Protein AF-A0A2W6C1J8-F1 (afdb_monomer_lite)

pLDDT: mean 88.68, std 12.49, range [45.66, 98.56]

Foldseek 3Di:
DDDDDDDWDKDKAWDDKDKDFPADPDLQFTWMKIWTKIAIDGLWGFIKIWIKIWTFDGADSVDVLQTKDKMWTKMKTFTDHNNWGWIWMKTWIWIRHSPDIDIKIWTDAQRIDGSGGGDTDID

Radius of gyration: 16.12 Å; chains: 1; bounding box: 51×24×38 Å

Structure (mmCIF, N/CA/C/O backbone):
data_AF-A0A2W6C1J8-F1
#
_entry.id   AF-A0A2W6C1J8-F1
#
loop_
_atom_site.group_PDB
_atom_site.id
_atom_site.type_symbol
_atom_site.label_atom_id
_atom_site.label_alt_id
_atom_site.label_comp_id
_atom_site.label_asym_id
_atom_site.label_entity_id
_atom_site.label_seq_id
_atom_site.pdbx_PDB_ins_code
_atom_site.Cartn_x
_atom_site.Cartn_y
_atom_site.Cartn_z
_atom_site.occupancy
_atom_site.B_iso_or_equiv
_atom_site.auth_seq_id
_atom_site.auth_comp_id
_atom_site.auth_asym_id
_atom_site.auth_atom_id
_atom_site.pdbx_PDB_model_num
ATOM 1 N N . MET A 1 1 ? -35.280 1.281 6.671 1.00 45.66 1 MET A N 1
ATOM 2 C CA . MET A 1 1 ? -34.034 1.400 7.456 1.00 45.66 1 MET A CA 1
ATOM 3 C C . MET A 1 1 ? -33.109 2.249 6.607 1.00 45.66 1 MET A C 1
ATOM 5 O O . MET A 1 1 ? -32.912 1.874 5.462 1.00 45.66 1 MET A O 1
ATOM 9 N N . GLY A 1 2 ? -32.739 3.448 7.059 1.00 54.72 2 GLY A N 1
ATOM 10 C CA . GLY A 1 2 ? -31.981 4.388 6.228 1.00 54.72 2 GLY A CA 1
ATOM 11 C C . GLY A 1 2 ? -30.556 3.895 6.010 1.00 54.72 2 GLY A C 1
ATOM 12 O O . GLY A 1 2 ? -29.922 3.433 6.955 1.00 54.72 2 GLY A O 1
ATOM 13 N N . GLU A 1 3 ? -30.082 3.968 4.774 1.00 64.69 3 GLU A N 1
ATOM 14 C CA . GLU A 1 3 ? -28.671 3.800 4.453 1.00 64.69 3 GLU A CA 1
ATOM 15 C C . GLU A 1 3 ? -27.942 5.076 4.898 1.00 64.69 3 GLU A C 1
ATOM 17 O O . GLU A 1 3 ? -28.380 6.186 4.588 1.00 64.69 3 GLU A O 1
ATOM 22 N N . TYR A 1 4 ? -26.884 4.934 5.696 1.00 62.84 4 TYR A N 1
ATOM 23 C CA . TYR A 1 4 ? -26.090 6.062 6.176 1.00 62.84 4 TYR A CA 1
ATOM 24 C C . TYR A 1 4 ? -24.678 5.940 5.617 1.00 62.84 4 TYR A C 1
ATOM 26 O O . TYR A 1 4 ? -23.956 5.001 5.946 1.00 62.84 4 TYR A O 1
ATOM 34 N N . THR A 1 5 ? -24.275 6.917 4.812 1.00 74.25 5 THR A N 1
ATOM 35 C CA . THR A 1 5 ? -22.899 7.065 4.333 1.00 74.25 5 THR A CA 1
ATOM 36 C C . THR A 1 5 ? -22.172 8.074 5.213 1.00 74.25 5 THR A C 1
ATOM 38 O O . THR A 1 5 ? -22.700 9.148 5.508 1.00 74.25 5 THR A O 1
ATOM 41 N N . LYS A 1 6 ? -20.952 7.740 5.635 1.00 74.25 6 LYS A N 1
ATOM 42 C CA . LYS A 1 6 ? -20.016 8.689 6.243 1.00 74.25 6 LYS A CA 1
ATOM 43 C C . LYS A 1 6 ? -18.782 8.794 5.361 1.00 74.25 6 LYS A C 1
ATOM 45 O O . LYS A 1 6 ? -18.318 7.788 4.836 1.00 74.25 6 LYS A O 1
ATOM 50 N N . HIS A 1 7 ? -18.266 10.008 5.228 1.00 81.38 7 HIS A N 1
ATOM 51 C CA . HIS A 1 7 ? -16.986 10.270 4.585 1.0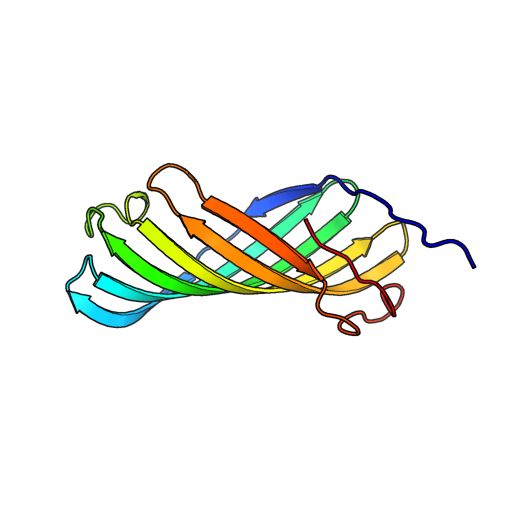0 81.38 7 HIS A CA 1
ATOM 52 C C . HIS A 1 7 ? -15.922 10.449 5.663 1.00 81.38 7 HIS A C 1
ATOM 54 O O . HIS A 1 7 ? -16.208 11.031 6.710 1.00 81.38 7 HIS A O 1
ATOM 60 N N . ALA A 1 8 ? -14.725 9.940 5.395 1.00 81.00 8 ALA A N 1
ATOM 61 C CA . ALA A 1 8 ? -13.548 10.097 6.233 1.00 81.00 8 ALA A CA 1
ATOM 62 C C . ALA A 1 8 ? -12.428 10.700 5.384 1.00 81.00 8 ALA A C 1
ATOM 64 O O . ALA A 1 8 ? -12.280 10.347 4.213 1.00 81.00 8 ALA A O 1
ATOM 65 N N . THR A 1 9 ? -11.655 11.610 5.962 1.00 87.38 9 THR A N 1
ATOM 66 C CA . THR A 1 9 ? -10.441 12.165 5.364 1.00 87.38 9 THR A CA 1
ATOM 67 C C . THR A 1 9 ? -9.256 11.795 6.238 1.00 87.38 9 THR A C 1
ATOM 69 O O . THR A 1 9 ? -9.258 12.006 7.452 1.00 87.38 9 THR A O 1
ATOM 72 N N . VAL A 1 10 ? -8.229 11.233 5.610 1.00 90.62 10 VAL A N 1
ATOM 73 C CA . VAL A 1 10 ? -7.033 10.741 6.291 1.00 90.62 10 VAL A CA 1
ATOM 74 C C . VAL A 1 10 ? -5.791 11.215 5.561 1.00 90.62 10 VAL A C 1
ATOM 76 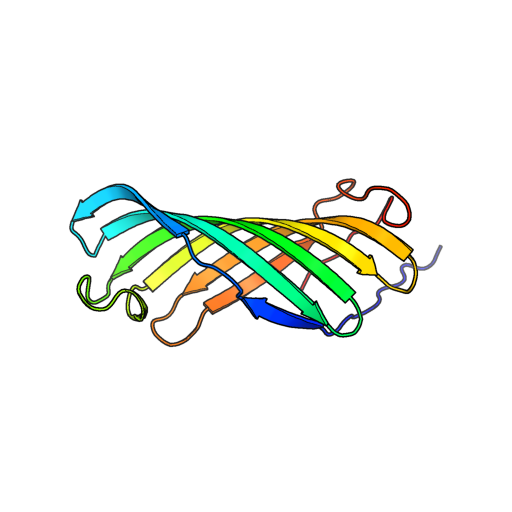O O . VAL A 1 10 ? -5.775 11.325 4.336 1.00 90.62 10 VAL A O 1
ATOM 79 N N . THR A 1 11 ? -4.740 11.487 6.323 1.00 95.06 11 THR A N 1
ATOM 80 C CA . THR A 1 11 ? -3.387 11.642 5.792 1.00 95.06 11 THR A CA 1
ATOM 81 C C . THR A 1 11 ? -2.653 10.324 5.973 1.00 95.06 11 THR A C 1
ATOM 83 O O . THR A 1 11 ? -2.601 9.796 7.082 1.00 95.06 11 THR A O 1
ATOM 86 N N . ILE A 1 12 ? -2.073 9.815 4.888 1.00 95.00 12 ILE A N 1
ATOM 87 C CA . ILE A 1 12 ? -1.285 8.582 4.875 1.00 95.00 12 ILE A CA 1
ATOM 88 C C . ILE A 1 12 ? 0.172 8.966 4.637 1.00 95.00 12 ILE A C 1
ATOM 90 O O . ILE A 1 12 ? 0.478 9.749 3.740 1.00 95.00 12 ILE A O 1
ATOM 94 N N . THR A 1 13 ? 1.081 8.440 5.453 1.00 96.81 13 THR A N 1
ATOM 95 C CA . THR A 1 13 ? 2.527 8.655 5.300 1.00 96.81 13 THR A CA 1
ATOM 96 C C . THR A 1 13 ? 3.231 7.315 5.155 1.00 96.81 13 THR A C 1
ATOM 98 O O . THR A 1 13 ? 3.201 6.506 6.082 1.00 96.81 13 THR A O 1
ATOM 101 N N . GLY A 1 14 ? 3.888 7.096 4.013 1.00 95.69 14 GLY A N 1
ATOM 102 C CA . GLY A 1 14 ? 4.730 5.921 3.784 1.00 95.69 14 GLY A CA 1
ATOM 103 C C . GLY A 1 14 ? 5.943 5.893 4.717 1.00 95.69 14 GLY A C 1
ATOM 104 O O . GLY A 1 14 ? 6.562 6.927 4.978 1.00 95.69 14 GLY A O 1
ATOM 105 N N . LYS A 1 15 ? 6.266 4.712 5.248 1.00 96.94 15 LYS A N 1
ATOM 106 C CA . LYS A 1 15 ? 7.384 4.494 6.184 1.00 96.94 15 LYS A CA 1
ATOM 107 C C . LYS A 1 15 ? 8.493 3.636 5.600 1.00 96.94 15 LYS A C 1
ATOM 109 O O . LYS A 1 15 ? 9.658 3.859 5.916 1.00 96.94 15 LYS A O 1
ATOM 114 N N . SER A 1 16 ? 8.136 2.675 4.761 1.00 97.38 16 SER A N 1
ATOM 115 C CA . SER A 1 16 ? 9.076 1.795 4.076 1.00 97.38 16 SER A CA 1
ATOM 116 C C . SER A 1 16 ? 8.653 1.588 2.628 1.00 97.38 16 SER A C 1
ATOM 118 O O . SER A 1 16 ? 7.565 1.995 2.227 1.00 97.38 16 SER A O 1
ATOM 120 N N . TRP A 1 17 ? 9.530 0.972 1.844 1.00 96.31 17 TRP A N 1
ATOM 121 C CA . TRP A 1 17 ? 9.213 0.447 0.524 1.00 96.31 17 TRP A CA 1
ATOM 122 C C . TRP A 1 17 ? 10.191 -0.677 0.210 1.00 96.31 17 TRP A C 1
ATOM 124 O O . TRP A 1 17 ? 11.395 -0.447 0.103 1.00 96.31 17 TRP A O 1
ATOM 134 N N . GLU A 1 18 ? 9.678 -1.895 0.099 1.00 97.56 18 GLU A N 1
ATOM 135 C CA . GLU A 1 18 ? 10.448 -3.065 -0.304 1.00 97.56 18 GLU A CA 1
ATOM 136 C C . GLU A 1 18 ? 9.817 -3.643 -1.559 1.00 97.56 18 GLU A C 1
ATOM 138 O O . GLU A 1 18 ? 8.698 -4.152 -1.526 1.00 97.56 18 GLU A O 1
ATOM 143 N N . GLU A 1 19 ? 10.537 -3.575 -2.670 1.00 96.12 19 GLU A N 1
ATOM 144 C CA . GLU A 1 19 ? 10.044 -4.030 -3.959 1.00 96.12 19 GLU A CA 1
ATOM 145 C C . GLU A 1 19 ? 10.989 -5.047 -4.580 1.00 96.12 19 GLU A C 1
ATOM 147 O O . GLU A 1 19 ? 12.212 -4.953 -4.484 1.00 96.12 19 GLU A O 1
ATOM 152 N N . SER A 1 20 ? 10.396 -6.044 -5.225 1.00 96.19 20 SER A N 1
ATOM 153 C CA . SER A 1 20 ? 11.123 -7.085 -5.937 1.00 96.19 20 SER A CA 1
ATOM 154 C C . SER A 1 20 ? 10.395 -7.455 -7.218 1.00 96.19 20 SER A C 1
ATOM 156 O O . SER A 1 20 ? 9.163 -7.522 -7.253 1.00 96.19 20 SER A O 1
ATOM 158 N N . ARG A 1 21 ? 11.161 -7.730 -8.273 1.00 96.19 21 ARG A N 1
ATOM 159 C CA . ARG A 1 21 ? 10.608 -8.215 -9.537 1.00 96.19 21 ARG A CA 1
ATOM 160 C C . ARG A 1 21 ? 10.161 -9.668 -9.401 1.00 96.19 21 ARG A C 1
ATOM 162 O O . ARG A 1 21 ? 10.850 -10.492 -8.806 1.00 96.19 21 ARG A O 1
ATOM 169 N N . VAL A 1 22 ? 8.992 -9.960 -9.959 1.00 98.12 22 VAL A N 1
ATOM 170 C CA . VAL A 1 22 ? 8.373 -11.291 -10.014 1.00 98.12 22 VAL A CA 1
ATOM 171 C C . VAL A 1 22 ? 8.598 -11.918 -11.389 1.00 98.12 22 VAL A C 1
ATOM 173 O O . VAL A 1 22 ? 8.945 -13.093 -11.480 1.00 98.12 22 VAL A O 1
ATOM 176 N N . ALA A 1 23 ? 8.414 -11.134 -12.451 1.00 97.81 23 ALA A N 1
ATOM 177 C CA . ALA A 1 23 ? 8.677 -11.522 -13.833 1.00 97.81 23 ALA A CA 1
ATOM 178 C C . ALA A 1 23 ? 9.110 -10.290 -14.635 1.00 97.81 23 ALA A C 1
ATOM 180 O O . ALA A 1 23 ? 8.650 -9.187 -14.358 1.00 97.81 23 ALA A O 1
ATOM 181 N N . GLU A 1 24 ? 9.971 -10.470 -15.630 1.00 96.50 24 GLU A N 1
ATOM 182 C CA . GLU A 1 24 ? 10.527 -9.369 -16.420 1.00 96.50 24 GLU A CA 1
ATOM 183 C C . GLU A 1 24 ? 10.647 -9.809 -17.880 1.00 96.50 24 GLU A C 1
ATOM 185 O O . GLU A 1 24 ? 11.262 -10.838 -18.166 1.00 96.50 24 GLU A O 1
ATOM 190 N N . ALA A 1 25 ? 10.025 -9.057 -18.790 1.00 96.56 25 ALA A N 1
ATOM 191 C CA . ALA A 1 25 ? 10.289 -9.185 -20.221 1.00 96.56 25 ALA A CA 1
ATOM 192 C C . ALA A 1 25 ? 11.512 -8.338 -20.600 1.00 96.56 25 ALA A C 1
ATOM 194 O O . ALA A 1 25 ? 12.404 -8.810 -21.303 1.00 96.56 25 ALA A O 1
ATOM 195 N N . ASP A 1 26 ? 11.557 -7.116 -20.069 1.00 95.38 26 ASP A N 1
ATOM 196 C CA . ASP A 1 26 ? 12.702 -6.210 -20.062 1.00 95.38 26 ASP A CA 1
ATOM 197 C C . ASP A 1 26 ? 12.589 -5.243 -18.859 1.00 95.38 26 ASP A C 1
ATOM 199 O O . ASP A 1 26 ? 11.547 -5.227 -18.194 1.00 95.38 26 ASP A O 1
ATOM 203 N N . PRO A 1 27 ? 13.615 -4.421 -18.563 1.00 91.62 27 PRO A N 1
ATOM 204 C CA . PRO A 1 27 ? 13.624 -3.586 -17.361 1.00 91.62 27 PRO A CA 1
ATOM 205 C C . PRO A 1 27 ? 12.473 -2.574 -17.225 1.00 91.62 27 PRO A C 1
ATOM 207 O O . PRO A 1 27 ? 12.190 -2.168 -16.097 1.00 91.62 27 PRO A O 1
ATOM 210 N N . ALA A 1 28 ? 11.828 -2.167 -18.326 1.00 93.62 28 ALA A N 1
ATOM 211 C CA . ALA A 1 28 ? 10.674 -1.262 -18.329 1.00 93.62 28 ALA A CA 1
ATOM 212 C C . ALA A 1 28 ? 9.323 -2.012 -18.355 1.00 93.62 28 ALA A C 1
ATOM 214 O O . ALA A 1 28 ? 8.287 -1.426 -18.046 1.00 93.62 28 ALA A O 1
ATOM 215 N N . HIS A 1 29 ? 9.333 -3.314 -18.665 1.00 96.06 29 HIS A N 1
ATOM 216 C CA . HIS A 1 29 ? 8.152 -4.176 -18.750 1.00 96.06 29 HIS A CA 1
ATOM 217 C C . HIS A 1 29 ? 8.276 -5.367 -17.795 1.00 96.06 29 HIS A C 1
ATOM 219 O O . HIS A 1 29 ? 8.721 -6.466 -18.157 1.00 96.06 29 HIS A O 1
ATOM 225 N N . ALA A 1 30 ? 7.863 -5.152 -16.549 1.00 96.50 30 ALA A N 1
ATOM 226 C CA . ALA A 1 30 ? 8.005 -6.129 -15.480 1.00 96.50 30 ALA A CA 1
ATOM 227 C C . ALA A 1 30 ? 6.754 -6.214 -14.606 1.00 96.50 30 ALA A C 1
ATOM 229 O O . ALA A 1 30 ? 6.052 -5.231 -14.379 1.00 96.50 30 ALA A O 1
ATOM 230 N N . VAL A 1 31 ? 6.521 -7.401 -14.053 1.00 98.19 31 VAL A N 1
ATOM 231 C CA . VAL A 1 31 ? 5.627 -7.594 -12.915 1.00 98.19 31 VAL A CA 1
ATOM 232 C C . VAL A 1 31 ? 6.472 -7.543 -11.652 1.00 98.19 31 VAL A C 1
ATOM 234 O O . VAL A 1 31 ? 7.449 -8.285 -11.529 1.00 98.19 31 VAL A O 1
ATOM 237 N N . ALA A 1 32 ? 6.087 -6.706 -10.698 1.00 97.31 32 ALA A N 1
ATOM 238 C CA . ALA A 1 32 ? 6.764 -6.565 -9.416 1.00 97.31 32 ALA A CA 1
ATOM 239 C C . ALA A 1 32 ? 5.798 -6.773 -8.248 1.00 97.31 32 ALA A C 1
ATOM 241 O O . ALA A 1 32 ? 4.578 -6.688 -8.392 1.00 97.31 32 ALA A O 1
ATOM 242 N N . ARG A 1 33 ? 6.362 -7.056 -7.077 1.00 98.44 33 ARG A N 1
ATOM 243 C CA . ARG A 1 33 ? 5.657 -7.048 -5.799 1.00 98.44 33 ARG A CA 1
ATOM 244 C C . ARG A 1 33 ? 6.311 -6.018 -4.895 1.00 98.44 33 ARG A C 1
ATOM 246 O O . ARG A 1 33 ? 7.511 -6.134 -4.642 1.00 98.44 33 ARG A O 1
ATOM 253 N N . ALA A 1 34 ? 5.511 -5.102 -4.364 1.00 97.81 34 ALA A N 1
ATOM 254 C CA . ALA A 1 34 ? 5.933 -4.162 -3.336 1.00 97.81 34 ALA A CA 1
ATOM 255 C C . ALA A 1 34 ? 5.240 -4.468 -2.009 1.00 97.81 34 ALA A C 1
ATOM 257 O O . ALA A 1 34 ? 4.041 -4.743 -1.973 1.00 97.81 34 ALA A O 1
ATOM 258 N N . THR A 1 35 ? 5.988 -4.394 -0.916 1.00 98.50 35 THR A N 1
ATOM 259 C CA . THR A 1 35 ? 5.475 -4.421 0.453 1.00 98.50 35 THR A CA 1
ATOM 260 C C . THR A 1 35 ? 5.960 -3.192 1.197 1.00 98.50 35 THR A C 1
ATOM 262 O O . THR A 1 35 ? 7.139 -2.848 1.128 1.00 98.50 35 THR A O 1
ATOM 265 N N . PHE A 1 36 ? 5.065 -2.524 1.913 1.00 98.12 36 PHE A N 1
ATOM 266 C CA . PHE A 1 36 ? 5.404 -1.308 2.644 1.00 98.12 36 PHE A CA 1
ATOM 267 C C . PHE A 1 36 ? 4.503 -1.106 3.852 1.00 98.12 36 PHE A C 1
ATOM 269 O O . PHE A 1 36 ? 3.411 -1.669 3.930 1.00 98.12 36 PHE A O 1
ATOM 276 N N . THR A 1 37 ? 4.959 -0.280 4.787 1.00 98.44 37 THR A N 1
ATOM 277 C CA . THR A 1 37 ? 4.159 0.159 5.929 1.00 98.44 37 THR A CA 1
ATOM 278 C C . THR A 1 37 ? 3.829 1.640 5.838 1.00 98.44 37 THR A C 1
ATOM 280 O O . THR A 1 37 ? 4.572 2.430 5.242 1.00 98.44 37 THR A O 1
ATOM 283 N N . THR A 1 38 ? 2.702 2.033 6.427 1.00 97.94 38 THR A N 1
ATOM 284 C CA . TH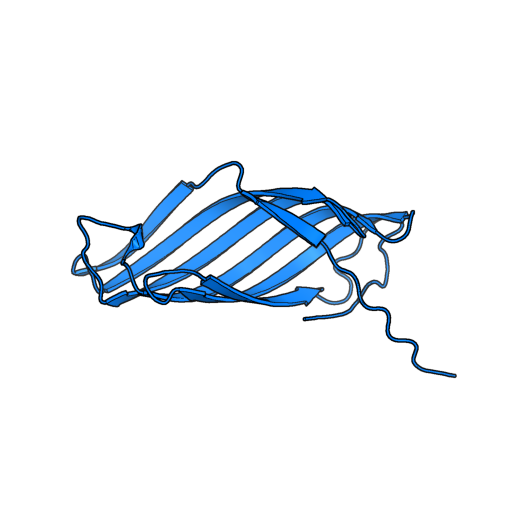R A 1 38 ? 2.280 3.437 6.487 1.00 97.94 38 THR A CA 1
ATOM 285 C C . THR A 1 38 ? 1.737 3.802 7.865 1.00 97.94 38 THR A C 1
ATOM 287 O O . THR A 1 38 ? 1.392 2.929 8.661 1.00 97.94 38 THR A O 1
ATOM 290 N N . THR A 1 39 ? 1.649 5.103 8.142 1.00 97.69 39 THR A N 1
ATOM 291 C CA . THR A 1 39 ? 0.874 5.648 9.267 1.00 97.69 39 THR A CA 1
ATOM 292 C C . THR A 1 39 ? -0.310 6.456 8.755 1.00 97.69 39 THR A C 1
ATOM 294 O O . THR A 1 39 ? -0.142 7.265 7.837 1.00 97.69 39 THR A O 1
ATOM 297 N N . TYR A 1 40 ? -1.457 6.294 9.408 1.00 95.25 40 TYR A N 1
ATOM 298 C CA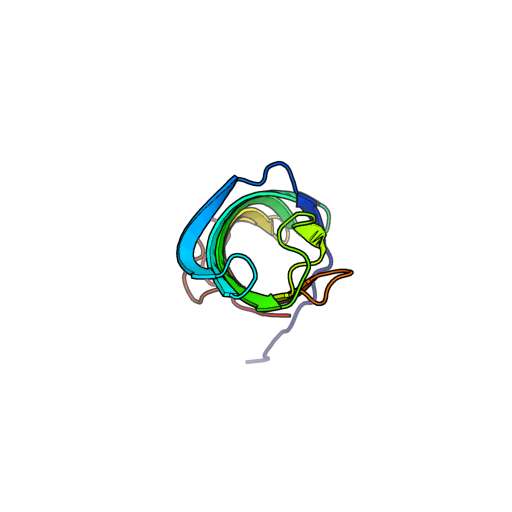 . TYR A 1 40 ? -2.701 7.025 9.185 1.00 95.25 40 TYR A CA 1
ATOM 299 C C . TYR A 1 40 ? -2.907 8.060 10.291 1.00 95.25 40 TYR A C 1
ATOM 301 O O . TYR A 1 40 ? -2.711 7.758 11.470 1.00 95.25 40 TYR A O 1
ATOM 309 N N . ALA A 1 41 ? -3.329 9.264 9.912 1.00 94.00 41 ALA A N 1
ATOM 310 C CA . ALA A 1 41 ? -3.737 10.317 10.837 1.00 94.00 41 ALA A CA 1
ATOM 311 C C . ALA A 1 41 ? -4.995 11.042 10.330 1.00 94.00 41 ALA A C 1
ATOM 313 O O . ALA A 1 41 ? -5.114 11.314 9.130 1.00 94.00 41 ALA A O 1
ATOM 314 N N . GLY A 1 42 ? -5.904 11.404 11.240 1.00 92.25 42 GLY A N 1
ATOM 315 C CA . GLY A 1 42 ? -7.182 12.052 10.930 1.00 92.25 42 GLY A CA 1
ATOM 316 C C . GLY A 1 42 ? -8.364 11.218 11.418 1.00 92.25 42 GLY A C 1
ATOM 317 O O . GLY A 1 42 ? -8.357 10.737 12.545 1.00 92.25 42 GLY A O 1
ATOM 318 N N . ASP A 1 43 ? -9.374 11.017 10.568 1.00 88.69 43 ASP A N 1
ATOM 319 C CA . ASP A 1 43 ? -10.559 10.211 10.919 1.00 88.69 43 ASP A CA 1
ATOM 320 C C . ASP A 1 43 ? -10.239 8.722 11.174 1.00 88.69 43 ASP A C 1
ATOM 322 O O . ASP A 1 43 ? -11.033 7.998 11.788 1.00 88.69 43 ASP A O 1
ATOM 326 N N . ILE A 1 44 ? -9.073 8.281 10.693 1.00 88.56 44 ILE A N 1
ATOM 327 C CA . ILE A 1 44 ? -8.428 7.012 11.016 1.00 88.56 44 ILE A CA 1
ATOM 328 C C . ILE A 1 44 ? -7.053 7.341 11.583 1.00 88.56 44 ILE A C 1
ATOM 330 O O . ILE A 1 44 ? -6.270 8.052 10.949 1.00 88.56 44 ILE A O 1
ATOM 334 N N . GLU A 1 45 ? -6.753 6.787 12.749 1.00 92.69 45 GLU A N 1
ATOM 335 C CA . GLU A 1 45 ? -5.433 6.864 13.371 1.00 92.69 45 GLU A CA 1
ATOM 336 C C . GLU A 1 45 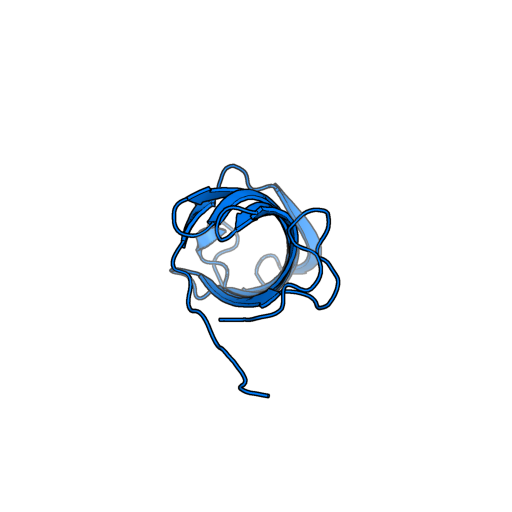? -4.880 5.455 13.534 1.00 92.69 45 GLU A C 1
ATOM 338 O O . GLU A 1 45 ? -5.554 4.590 14.094 1.00 92.69 45 GLU A O 1
ATOM 343 N N . GLY A 1 46 ? -3.669 5.200 13.045 1.00 94.50 46 GLY A N 1
ATOM 344 C CA . GLY A 1 46 ? -3.073 3.873 13.147 1.00 94.50 46 GLY A CA 1
ATOM 345 C C . GLY A 1 46 ? -1.939 3.627 12.169 1.00 94.50 46 GLY A C 1
ATOM 346 O O . GLY A 1 46 ? -1.354 4.553 11.608 1.00 94.50 46 GLY A O 1
ATOM 347 N N . GLU A 1 47 ? -1.645 2.354 11.960 1.00 97.62 47 GLU A N 1
ATOM 348 C CA . GLU A 1 47 ? -0.584 1.889 11.073 1.00 97.62 47 GLU A CA 1
ATOM 349 C C . GLU A 1 47 ? -1.112 0.817 10.130 1.00 97.62 47 GLU A C 1
ATOM 351 O O . GLU A 1 47 ? -2.156 0.200 10.371 1.00 97.62 47 GLU A O 1
ATOM 356 N N . SER A 1 48 ? -0.382 0.574 9.050 1.00 97.81 48 SER A N 1
ATOM 357 C CA . SER A 1 48 ? -0.728 -0.483 8.114 1.00 97.81 48 SER A CA 1
ATOM 358 C C . SER A 1 48 ? 0.478 -1.215 7.559 1.00 97.81 48 SER A C 1
ATOM 360 O O . SER A 1 48 ? 1.599 -0.699 7.546 1.00 97.81 48 SER A O 1
ATOM 362 N N . THR A 1 49 ? 0.192 -2.402 7.035 1.00 98.44 49 THR A N 1
ATOM 363 C CA . THR A 1 49 ? 1.083 -3.157 6.158 1.00 98.44 49 THR A CA 1
ATOM 364 C C . THR A 1 49 ? 0.355 -3.423 4.847 1.00 98.44 49 THR A C 1
ATOM 366 O O . THR A 1 49 ? -0.743 -3.986 4.844 1.00 98.44 49 THR A O 1
ATOM 369 N N . CYS A 1 50 ? 0.975 -3.041 3.736 1.00 98.31 50 CYS A N 1
ATOM 370 C CA . CYS A 1 50 ? 0.447 -3.177 2.386 1.00 98.31 50 CYS A CA 1
ATOM 371 C C . CYS A 1 50 ? 1.283 -4.153 1.554 1.00 98.31 50 CYS A C 1
ATOM 373 O O . CYS A 1 50 ? 2.499 -4.259 1.731 1.00 98.31 50 CYS A O 1
ATOM 375 N N . CYS A 1 51 ? 0.619 -4.857 0.638 1.00 98.56 51 CYS A N 1
ATOM 376 C CA . CYS A 1 51 ? 1.234 -5.673 -0.400 1.00 98.56 51 CYS A CA 1
ATOM 377 C C . CYS A 1 51 ? 0.547 -5.388 -1.739 1.00 98.56 51 CYS A C 1
ATOM 379 O O . CYS A 1 51 ? -0.655 -5.627 -1.882 1.00 98.56 51 CYS A O 1
ATOM 381 N N . LEU A 1 52 ? 1.317 -4.910 -2.717 1.00 98.44 52 LEU A N 1
ATOM 382 C CA . LEU A 1 52 ? 0.872 -4.618 -4.077 1.00 98.44 52 LEU A CA 1
ATOM 383 C C . LEU A 1 52 ? 1.548 -5.545 -5.089 1.00 98.44 52 LEU A C 1
ATOM 385 O O . LEU A 1 52 ? 2.719 -5.898 -4.947 1.00 98.44 52 LEU A O 1
ATOM 389 N N . LEU A 1 53 ? 0.815 -5.873 -6.148 1.00 98.56 53 LEU A N 1
ATOM 390 C CA . LEU A 1 53 ? 1.334 -6.359 -7.420 1.00 98.56 53 LEU A CA 1
ATOM 391 C C . LEU A 1 53 ? 1.282 -5.215 -8.429 1.00 98.56 53 LEU A C 1
ATOM 393 O O . LEU A 1 53 ? 0.224 -4.618 -8.627 1.00 98.56 53 LEU A O 1
ATOM 397 N N . LEU A 1 54 ? 2.416 -4.932 -9.060 1.00 97.44 54 LEU A N 1
ATOM 398 C CA . LEU A 1 54 ? 2.595 -3.844 -10.016 1.00 97.44 54 LEU A CA 1
ATOM 399 C C . LEU A 1 54 ? 2.878 -4.422 -11.398 1.00 97.44 54 LEU A C 1
ATOM 401 O O . LEU A 1 54 ? 3.593 -5.417 -11.516 1.00 97.44 54 LEU A O 1
ATOM 405 N N . SER A 1 55 ? 2.334 -3.789 -12.431 1.00 97.50 55 SER A N 1
ATOM 406 C CA . SER A 1 55 ? 2.649 -4.081 -13.827 1.00 97.50 55 SER A CA 1
ATOM 407 C C . SER A 1 55 ? 3.263 -2.840 -14.453 1.00 97.50 55 SER A C 1
ATOM 409 O O . SER A 1 55 ? 2.535 -1.930 -14.837 1.00 97.50 55 SER A O 1
ATOM 411 N N . TYR A 1 56 ? 4.584 -2.814 -14.580 1.00 96.31 56 TYR A N 1
ATOM 412 C CA . TYR A 1 56 ? 5.273 -1.751 -15.301 1.00 96.31 56 TYR A CA 1
ATOM 413 C C . TYR A 1 56 ? 5.143 -1.956 -16.803 1.00 96.31 56 TYR A C 1
ATOM 415 O O . TYR A 1 56 ? 5.273 -3.080 -17.295 1.00 96.31 56 TYR A O 1
ATOM 423 N N . VAL A 1 57 ? 4.832 -0.872 -17.508 1.00 95.69 57 VAL A N 1
ATOM 424 C CA . VAL A 1 57 ? 4.580 -0.885 -18.955 1.00 95.69 57 VAL A CA 1
ATOM 425 C C . VAL A 1 57 ? 5.363 0.177 -19.723 1.00 95.69 57 VAL A C 1
ATOM 427 O O . VAL A 1 57 ? 5.330 0.154 -20.947 1.00 95.69 57 VAL A O 1
ATOM 430 N N . ASP A 1 58 ? 6.011 1.116 -19.030 1.00 94.75 58 ASP A N 1
ATOM 431 C CA . ASP A 1 58 ? 6.886 2.146 -19.601 1.00 94.75 58 ASP A CA 1
ATOM 432 C C . ASP A 1 58 ? 7.679 2.830 -18.462 1.00 94.75 58 ASP A C 1
ATOM 434 O O . ASP A 1 58 ? 7.417 2.596 -17.274 1.00 94.75 58 ASP A O 1
ATOM 438 N N . GLY A 1 59 ? 8.624 3.697 -18.821 1.00 92.19 59 GLY A N 1
ATOM 439 C CA . GLY A 1 59 ? 9.444 4.498 -17.912 1.00 92.19 59 GLY A CA 1
ATOM 440 C C . GLY A 1 59 ? 10.941 4.218 -18.038 1.00 92.19 59 GLY A C 1
ATOM 441 O O . GLY A 1 59 ? 11.384 3.361 -18.802 1.00 92.19 59 GLY A O 1
ATOM 442 N N . ASP A 1 60 ? 11.740 4.973 -17.287 1.00 92.44 60 ASP A N 1
ATOM 443 C CA . ASP A 1 60 ? 13.191 4.808 -17.241 1.00 92.44 60 ASP A CA 1
ATOM 444 C C . ASP A 1 60 ? 13.550 3.809 -16.123 1.00 92.44 60 ASP A C 1
ATOM 446 O O . ASP A 1 60 ? 13.351 4.115 -14.945 1.00 92.44 60 ASP A O 1
ATOM 450 N N . PRO A 1 61 ? 14.080 2.615 -16.446 1.00 89.50 61 PRO A N 1
ATOM 451 C CA . PRO A 1 61 ? 14.413 1.603 -15.444 1.00 89.50 61 PRO A CA 1
ATOM 452 C C . PRO A 1 61 ? 15.539 2.032 -14.494 1.00 89.50 61 PRO A C 1
ATOM 454 O O . PRO A 1 61 ? 15.649 1.469 -13.404 1.00 89.50 61 PRO A O 1
ATOM 457 N N . ASP A 1 62 ? 16.344 3.031 -14.872 1.00 91.81 62 ASP A N 1
ATOM 458 C CA . ASP A 1 62 ? 17.369 3.624 -14.009 1.00 91.81 62 ASP A CA 1
ATOM 459 C C . ASP A 1 62 ? 16.789 4.716 -13.086 1.00 91.81 62 ASP A C 1
ATOM 461 O O . ASP A 1 62 ? 17.477 5.197 -12.182 1.00 91.81 62 ASP A O 1
ATOM 465 N N . LYS A 1 63 ? 15.518 5.100 -13.285 1.00 90.69 63 LYS A N 1
ATOM 466 C CA . LYS A 1 63 ? 14.754 6.044 -12.451 1.00 90.69 63 LYS A CA 1
ATOM 467 C C . LYS A 1 63 ? 13.394 5.442 -12.072 1.00 90.69 63 LYS A C 1
ATOM 469 O O . LYS A 1 63 ? 12.382 5.784 -12.694 1.00 90.69 63 LYS A O 1
ATOM 474 N N . PRO A 1 64 ? 13.339 4.547 -11.070 1.00 84.31 64 PRO A N 1
ATOM 475 C CA . PRO A 1 64 ? 12.135 3.789 -10.720 1.00 84.31 64 PRO A CA 1
ATOM 476 C C . PRO A 1 64 ? 10.882 4.641 -10.476 1.00 84.31 64 PRO A C 1
ATOM 478 O O . PRO A 1 64 ? 9.777 4.214 -10.790 1.00 84.31 64 PRO A O 1
ATOM 481 N N . GLU A 1 65 ? 11.035 5.873 -9.990 1.00 88.06 65 GLU A N 1
ATOM 482 C CA . GLU A 1 65 ? 9.945 6.837 -9.804 1.00 88.06 65 GLU A CA 1
ATOM 483 C C . GLU A 1 65 ? 9.277 7.297 -11.111 1.00 88.06 65 GLU A C 1
ATOM 485 O O . GLU A 1 65 ? 8.236 7.949 -11.083 1.00 88.06 65 GLU A O 1
ATOM 490 N N . THR A 1 66 ? 9.868 6.985 -12.263 1.00 91.75 66 THR A N 1
ATOM 491 C CA . THR A 1 66 ? 9.304 7.265 -13.588 1.00 91.75 66 THR A CA 1
ATOM 492 C C . THR A 1 66 ? 8.579 6.068 -14.187 1.00 91.75 66 THR A C 1
ATOM 494 O O . THR A 1 66 ? 7.897 6.240 -15.195 1.00 91.75 66 THR A O 1
ATOM 497 N N . LEU A 1 67 ? 8.704 4.878 -13.585 1.00 92.31 67 LEU A N 1
ATOM 498 C CA . LEU A 1 67 ? 7.993 3.696 -14.054 1.00 92.31 67 LEU A CA 1
ATOM 499 C C . LEU A 1 67 ? 6.488 3.919 -13.932 1.00 92.31 67 LEU A C 1
ATOM 501 O O . LEU A 1 67 ? 5.994 4.482 -12.948 1.00 92.31 67 LEU A O 1
ATOM 505 N N . VAL A 1 68 ? 5.754 3.484 -14.949 1.00 95.00 68 VAL A N 1
ATOM 506 C CA . VAL A 1 68 ? 4.304 3.669 -15.020 1.00 95.00 68 VAL A CA 1
ATOM 507 C C . VAL A 1 68 ? 3.582 2.354 -15.208 1.00 95.00 68 VAL A C 1
ATOM 509 O O . VAL A 1 68 ? 4.115 1.400 -15.780 1.00 95.00 68 VAL A O 1
ATOM 512 N N . GLY A 1 69 ? 2.342 2.331 -14.739 1.00 96.06 69 GLY A N 1
ATOM 513 C CA . GLY A 1 69 ? 1.424 1.232 -14.968 1.00 96.06 69 GLY A CA 1
ATOM 514 C C . GLY A 1 69 ? 0.512 0.936 -13.781 1.00 96.06 69 GLY A C 1
ATOM 515 O O . GLY A 1 69 ? 0.604 1.575 -12.723 1.00 96.06 69 GLY A O 1
ATOM 516 N N . PRO A 1 70 ? -0.420 -0.010 -13.970 1.00 97.69 70 PRO A N 1
ATOM 517 C CA . PRO A 1 70 ? -1.416 -0.333 -12.970 1.00 97.69 70 PRO A CA 1
ATOM 518 C C . PRO A 1 70 ? -0.836 -1.182 -11.839 1.00 97.69 70 PRO A C 1
ATOM 520 O O . PRO A 1 70 ? 0.104 -1.963 -12.015 1.00 97.69 70 PRO A O 1
ATOM 523 N N . TYR A 1 71 ? -1.478 -1.092 -10.682 1.00 97.88 71 TYR A N 1
ATOM 524 C CA . TYR A 1 71 ? -1.234 -1.967 -9.548 1.00 97.88 71 TYR A CA 1
ATOM 525 C C . TYR A 1 71 ? -2.536 -2.364 -8.859 1.00 97.88 71 TYR A C 1
ATOM 527 O O . TYR A 1 71 ? -3.553 -1.663 -8.903 1.00 97.88 71 TYR A O 1
ATOM 535 N N . VAL A 1 72 ? -2.485 -3.510 -8.189 1.00 98.56 72 VAL A N 1
ATOM 536 C CA . VAL A 1 72 ? -3.561 -4.027 -7.341 1.00 98.56 72 VAL A CA 1
ATOM 537 C C . VAL A 1 72 ? -2.976 -4.623 -6.073 1.00 98.56 72 VAL A C 1
ATOM 539 O O . VAL A 1 72 ? -1.861 -5.139 -6.089 1.00 98.56 72 VAL A O 1
ATOM 542 N N . GLY A 1 73 ? -3.718 -4.613 -4.976 1.00 98.25 73 GLY A N 1
ATOM 543 C CA . GLY A 1 73 ? -3.260 -5.278 -3.766 1.00 98.25 73 GLY A CA 1
ATOM 544 C C . GLY A 1 73 ? -4.164 -5.078 -2.570 1.00 98.25 73 GLY A C 1
ATOM 545 O O . GLY A 1 73 ? -5.307 -4.639 -2.704 1.00 98.25 73 GLY A O 1
ATOM 546 N N . TYR A 1 74 ? -3.630 -5.422 -1.404 1.00 98.38 74 TYR A N 1
ATOM 547 C CA . TYR A 1 74 ? -4.349 -5.330 -0.143 1.00 98.38 74 TYR A CA 1
ATOM 548 C C . TYR A 1 74 ? -3.494 -4.695 0.942 1.00 98.38 74 TYR A C 1
ATOM 550 O O . TYR A 1 74 ? -2.282 -4.910 1.015 1.00 98.38 74 TYR A O 1
ATOM 558 N N . GLU A 1 75 ? -4.159 -3.960 1.821 1.00 97.69 75 GLU A N 1
ATOM 559 C CA . GLU A 1 75 ? -3.549 -3.273 2.946 1.00 97.69 75 GLU A CA 1
ATOM 560 C C . GLU A 1 75 ? -4.314 -3.586 4.223 1.00 97.69 75 GLU A C 1
ATOM 562 O O . GLU A 1 75 ? -5.508 -3.314 4.323 1.00 97.69 75 GLU A O 1
ATOM 567 N N . GLN A 1 76 ? -3.633 -4.169 5.208 1.00 96.81 76 GLN A N 1
ATOM 568 C CA . GLN A 1 76 ? -4.210 -4.385 6.527 1.00 96.81 76 GLN A CA 1
ATOM 569 C C . GLN A 1 76 ? -3.915 -3.172 7.399 1.00 96.81 76 GLN A C 1
ATOM 571 O O . GLN A 1 76 ? -2.756 -2.893 7.705 1.00 96.81 76 GLN A O 1
ATOM 576 N N . VAL A 1 77 ? -4.970 -2.494 7.838 1.00 94.88 77 VAL A N 1
ATOM 577 C CA . VAL A 1 77 ? -4.898 -1.345 8.741 1.00 94.88 77 VAL A CA 1
ATOM 578 C C . VAL A 1 77 ? -5.197 -1.814 10.160 1.00 94.88 77 VAL A C 1
ATOM 580 O O . VAL A 1 77 ? -6.143 -2.571 10.384 1.00 94.88 77 VAL A O 1
ATOM 583 N N . THR A 1 78 ? -4.393 -1.367 11.122 1.00 94.62 78 THR A N 1
ATOM 584 C CA . THR A 1 78 ? -4.626 -1.529 12.562 1.00 94.62 78 THR A CA 1
ATOM 585 C C . THR A 1 78 ? -4.697 -0.152 13.191 1.00 94.62 78 THR A C 1
ATOM 587 O O . THR A 1 78 ? -3.743 0.620 13.104 1.00 94.62 78 THR A O 1
ATOM 590 N N . GLY A 1 79 ? -5.821 0.171 13.821 1.00 90.81 79 GLY A N 1
ATOM 591 C CA . GLY A 1 79 ? -6.010 1.504 14.367 1.00 90.81 79 GLY A CA 1
ATOM 592 C C . GLY A 1 79 ? -7.414 1.771 14.874 1.00 90.81 79 GLY A C 1
ATOM 593 O O . GLY A 1 79 ? -8.192 0.857 15.153 1.00 90.81 79 GLY A O 1
ATOM 594 N N . THR A 1 80 ? -7.727 3.054 14.967 1.00 86.62 80 THR A N 1
ATOM 595 C CA . THR A 1 80 ? -8.997 3.572 15.455 1.00 86.62 80 THR A CA 1
ATOM 596 C C . THR A 1 80 ? -9.751 4.230 14.313 1.00 86.62 80 THR A C 1
ATOM 598 O O . THR A 1 80 ? -9.254 5.171 13.704 1.00 86.62 80 THR A O 1
ATOM 601 N N . LEU A 1 81 ? -10.979 3.775 14.059 1.00 82.44 81 LEU A N 1
ATOM 602 C CA . LEU A 1 81 ? -11.919 4.407 13.132 1.00 82.44 81 LEU A CA 1
ATOM 603 C C . LEU A 1 81 ? -13.158 4.846 13.911 1.00 82.44 81 LEU A C 1
ATOM 605 O O . LEU A 1 81 ? -13.821 4.027 14.551 1.00 82.44 81 LEU A O 1
ATOM 609 N N . ALA A 1 82 ? -13.484 6.140 13.863 1.00 73.81 82 ALA A N 1
ATOM 610 C CA . ALA A 1 82 ? -14.634 6.710 14.575 1.00 73.81 82 ALA A CA 1
ATOM 611 C C . ALA A 1 82 ? -14.687 6.324 16.075 1.00 73.81 82 ALA A C 1
ATOM 613 O O . ALA A 1 82 ? -15.753 6.014 16.614 1.00 73.81 82 ALA A O 1
ATOM 614 N N . GLY A 1 83 ? -13.524 6.310 16.737 1.00 77.56 83 GLY A N 1
ATOM 615 C CA . GLY A 1 83 ? -13.383 5.961 18.156 1.00 77.56 83 GLY A CA 1
ATOM 616 C C . GLY A 1 83 ? -13.461 4.463 18.468 1.00 77.56 83 GLY A C 1
ATOM 617 O O . GLY A 1 83 ? -13.570 4.099 19.637 1.00 77.56 83 GLY A O 1
ATOM 618 N N . ARG A 1 84 ? -13.439 3.589 17.454 1.00 81.44 84 ARG A N 1
ATOM 619 C CA . ARG A 1 84 ? -13.426 2.133 17.627 1.00 81.44 84 ARG A CA 1
ATOM 620 C C . ARG A 1 84 ? -12.088 1.561 17.188 1.00 81.44 84 ARG A C 1
ATOM 622 O O . ARG A 1 84 ? -11.733 1.666 16.017 1.00 81.44 84 ARG A O 1
ATOM 629 N N . GLU A 1 85 ? -11.390 0.937 18.126 1.00 88.12 85 GLU A N 1
ATOM 630 C CA . GLU A 1 85 ? -10.155 0.206 17.854 1.00 88.12 85 GLU A CA 1
ATOM 631 C C . GLU A 1 85 ? -10.448 -1.127 17.158 1.00 88.12 85 GLU A C 1
ATOM 633 O O . GLU A 1 85 ? -11.386 -1.853 17.515 1.00 88.12 85 GLU A O 1
ATOM 638 N N . GLY A 1 86 ? -9.628 -1.465 16.170 1.00 89.81 86 GLY A N 1
ATOM 639 C CA . GLY A 1 86 ? -9.717 -2.732 15.464 1.00 89.81 86 GLY A CA 1
ATOM 640 C C . GLY A 1 86 ? -8.751 -2.826 14.294 1.00 89.81 86 GLY A C 1
ATOM 641 O O . GLY A 1 86 ? -7.859 -1.996 14.108 1.00 89.81 86 GLY A O 1
ATOM 642 N N . THR A 1 87 ? -8.958 -3.858 13.486 1.00 91.56 87 THR A N 1
ATOM 643 C CA . THR A 1 87 ? -8.290 -4.005 12.191 1.00 91.56 87 THR A CA 1
ATOM 644 C C . THR A 1 87 ? -9.320 -4.094 11.082 1.00 91.56 87 THR A C 1
ATOM 646 O O . THR A 1 87 ? -10.457 -4.473 11.346 1.00 91.56 87 THR A O 1
ATOM 649 N N . PHE A 1 88 ? -8.934 -3.760 9.856 1.00 91.69 88 PHE A N 1
ATOM 650 C CA . PHE A 1 88 ? -9.697 -4.030 8.634 1.00 91.69 88 PHE A CA 1
ATOM 651 C C . PHE A 1 88 ? -8.736 -4.088 7.441 1.00 91.69 88 PHE A C 1
ATOM 653 O O . PHE A 1 88 ? -7.567 -3.711 7.558 1.00 91.69 88 PHE A O 1
ATOM 660 N N . VAL A 1 89 ? -9.214 -4.573 6.297 1.00 93.69 89 VAL A N 1
ATOM 661 C CA . VAL A 1 89 ? -8.419 -4.670 5.067 1.00 93.69 89 VAL A CA 1
ATOM 662 C C . VAL A 1 89 ? -8.987 -3.743 4.000 1.00 93.69 89 VAL A C 1
ATOM 664 O O . VAL A 1 89 ? -10.197 -3.715 3.780 1.00 93.69 89 VAL A O 1
ATOM 667 N N . LEU A 1 90 ? -8.113 -3.011 3.316 1.00 93.75 90 LEU A N 1
ATOM 668 C CA . LEU A 1 90 ? -8.416 -2.268 2.098 1.00 93.75 90 LEU A CA 1
ATOM 669 C C . LEU A 1 90 ? -7.966 -3.076 0.877 1.00 93.75 90 LEU A C 1
ATOM 671 O O . LEU A 1 90 ? -6.845 -3.569 0.842 1.00 93.75 90 LEU A O 1
ATOM 675 N N . GLU A 1 91 ? -8.825 -3.201 -0.129 1.00 97.44 91 GLU A N 1
ATOM 676 C CA . GLU A 1 91 ? -8.447 -3.515 -1.505 1.00 97.44 91 GLU A CA 1
ATOM 677 C C . GLU A 1 91 ? -8.005 -2.218 -2.182 1.00 97.44 91 GLU A C 1
ATOM 679 O O . GLU A 1 91 ? -8.767 -1.254 -2.196 1.00 97.44 91 GLU A O 1
ATOM 684 N N . ALA A 1 92 ? -6.809 -2.204 -2.762 1.00 97.31 92 ALA A N 1
ATOM 685 C CA . ALA A 1 92 ? -6.265 -1.080 -3.510 1.00 97.31 92 ALA A CA 1
ATOM 686 C C . ALA A 1 92 ? -6.204 -1.422 -4.999 1.00 97.31 92 ALA A C 1
ATOM 688 O O . ALA A 1 92 ? -5.690 -2.477 -5.381 1.00 97.31 92 ALA A O 1
ATOM 689 N N . ARG A 1 93 ? -6.701 -0.522 -5.850 1.00 97.81 93 ARG A N 1
ATOM 690 C CA . ARG A 1 93 ? -6.532 -0.585 -7.307 1.00 97.81 93 ARG A CA 1
ATOM 691 C C . ARG A 1 93 ? -6.164 0.797 -7.810 1.00 97.81 93 ARG A C 1
ATOM 693 O O . ARG A 1 93 ? -6.859 1.761 -7.507 1.00 97.81 93 ARG A O 1
ATOM 700 N N . GLY A 1 94 ? -5.082 0.905 -8.560 1.00 96.25 94 GLY A N 1
ATOM 701 C CA . GLY A 1 94 ? -4.616 2.206 -9.008 1.00 96.25 94 GLY A CA 1
ATOM 702 C C . GLY A 1 94 ? -3.620 2.131 -10.141 1.00 96.25 94 GLY A C 1
ATOM 703 O O . GLY A 1 94 ? -3.354 1.064 -10.694 1.00 96.25 94 GLY A O 1
ATOM 704 N N . GLU A 1 95 ? -3.086 3.294 -10.480 1.00 94.94 95 GLU A N 1
ATOM 705 C CA . GLU A 1 95 ? -2.092 3.467 -11.529 1.00 94.94 95 GLU A CA 1
ATOM 706 C C . GLU A 1 95 ? -1.058 4.509 -11.104 1.00 94.94 95 GLU A C 1
ATOM 708 O O . GLU A 1 95 ? -1.395 5.530 -10.494 1.00 94.94 95 GLU A O 1
ATOM 713 N N . HIS A 1 96 ? 0.209 4.233 -11.418 1.00 91.38 96 HIS A N 1
ATOM 714 C CA . HIS A 1 96 ? 1.299 5.190 -11.288 1.00 91.38 96 HIS A CA 1
ATOM 715 C C . HIS A 1 96 ? 1.570 5.837 -12.648 1.00 91.38 96 HIS A C 1
ATOM 717 O O . HIS A 1 96 ? 1.826 5.127 -13.618 1.00 91.38 96 HIS A O 1
ATOM 723 N N . SER A 1 97 ? 1.523 7.171 -12.731 1.00 85.50 97 SER A N 1
ATOM 724 C CA . SER A 1 97 ? 1.637 7.907 -14.002 1.00 85.50 97 SER A CA 1
ATOM 725 C C . SER A 1 97 ? 2.881 8.808 -14.090 1.00 85.50 97 SER A C 1
ATOM 727 O O . SER A 1 97 ? 2.818 9.888 -14.675 1.00 85.50 97 SER A O 1
ATOM 729 N N . GLY A 1 98 ? 4.001 8.415 -13.470 1.00 67.75 98 GLY A N 1
ATOM 730 C CA . GLY A 1 98 ? 5.298 9.102 -13.622 1.00 67.75 98 GLY A CA 1
ATOM 731 C C . GLY A 1 98 ? 5.388 10.467 -12.921 1.00 67.75 98 GLY A C 1
ATOM 732 O O . GLY A 1 98 ? 6.181 11.324 -13.299 1.00 67.75 98 GLY A O 1
ATOM 733 N N . GLY A 1 99 ? 4.544 10.683 -11.912 1.00 71.19 99 GLY A N 1
ATOM 734 C CA . GLY A 1 99 ? 4.485 11.914 -11.110 1.00 71.19 99 GLY A CA 1
ATOM 735 C C . GLY A 1 99 ? 3.616 11.792 -9.854 1.00 71.19 99 GLY A C 1
ATOM 736 O O . GLY A 1 99 ? 3.643 12.664 -8.989 1.00 71.19 99 GLY A O 1
ATOM 737 N N . GLY A 1 100 ? 2.862 10.698 -9.745 1.00 82.25 100 GLY A N 1
ATOM 738 C CA . GLY A 1 100 ? 2.084 10.320 -8.579 1.00 82.25 100 GLY A CA 1
ATOM 739 C C . GLY A 1 100 ? 1.264 9.066 -8.864 1.00 82.25 100 GLY A C 1
ATOM 740 O O . GLY A 1 100 ? 1.097 8.660 -10.017 1.00 82.25 100 GLY A O 1
ATOM 741 N N . ALA A 1 101 ? 0.751 8.469 -7.794 1.00 89.62 101 ALA A N 1
ATOM 742 C CA . ALA A 1 101 ? -0.159 7.340 -7.855 1.00 89.62 101 ALA A CA 1
ATOM 743 C C . ALA A 1 101 ? -1.587 7.821 -7.575 1.00 89.62 101 ALA A C 1
ATOM 745 O O . ALA A 1 101 ? -1.802 8.642 -6.677 1.00 89.62 101 ALA A O 1
ATOM 746 N N . ARG A 1 102 ? -2.567 7.300 -8.314 1.00 92.25 102 ARG A N 1
ATOM 747 C CA . ARG A 1 102 ? -3.984 7.458 -7.973 1.00 92.25 102 ARG A CA 1
ATOM 748 C C . ARG A 1 102 ? -4.566 6.085 -7.685 1.00 92.25 102 ARG A C 1
ATOM 750 O O . ARG A 1 102 ? -4.540 5.215 -8.549 1.00 92.25 102 ARG A O 1
ATOM 757 N N . THR A 1 103 ? -5.099 5.922 -6.480 1.00 94.88 103 THR A N 1
ATOM 758 C CA . THR A 1 103 ? -5.643 4.654 -5.991 1.00 94.88 103 THR A CA 1
ATOM 759 C C . THR A 1 103 ? -7.096 4.840 -5.602 1.00 94.88 103 THR A C 1
ATOM 761 O O . THR A 1 103 ? -7.395 5.723 -4.804 1.00 94.88 103 THR A O 1
ATOM 764 N N . ASP A 1 104 ? -7.964 3.978 -6.116 1.00 94.94 104 ASP A N 1
ATOM 765 C CA . ASP A 1 104 ? -9.273 3.718 -5.531 1.00 94.94 104 ASP A CA 1
ATOM 766 C C . ASP A 1 104 ? -9.113 2.604 -4.488 1.00 94.94 104 ASP A C 1
ATOM 768 O O . ASP A 1 104 ? -8.544 1.538 -4.770 1.00 94.94 104 ASP A O 1
ATOM 772 N N . VAL A 1 105 ? -9.618 2.836 -3.280 1.00 92.81 105 VAL A N 1
ATOM 773 C CA . VAL A 1 105 ? -9.576 1.879 -2.173 1.00 92.81 105 VAL A CA 1
ATOM 774 C C . VAL A 1 105 ? -10.974 1.471 -1.740 1.00 92.81 105 VAL A C 1
ATOM 776 O O . VAL A 1 105 ? -11.914 2.263 -1.713 1.00 92.81 105 VAL A O 1
ATOM 779 N N . ARG A 1 106 ? -11.140 0.206 -1.362 1.00 90.81 106 ARG A N 1
ATOM 780 C CA . ARG A 1 106 ? -12.391 -0.294 -0.778 1.00 90.81 106 ARG A CA 1
ATOM 781 C C . ARG A 1 106 ? -12.103 -1.140 0.438 1.00 90.81 106 ARG A C 1
ATOM 783 O O . ARG A 1 106 ? -11.237 -2.000 0.392 1.00 90.81 106 ARG A O 1
ATOM 790 N N . VAL A 1 107 ? -12.862 -0.950 1.507 1.00 89.94 107 VAL A N 1
ATOM 791 C CA . VAL A 1 107 ? -12.851 -1.875 2.637 1.00 89.94 107 VAL A CA 1
ATOM 792 C C . VAL A 1 107 ? -13.362 -3.223 2.145 1.00 89.94 107 VAL A C 1
ATOM 794 O O . VAL A 1 107 ? -14.472 -3.322 1.616 1.00 89.94 107 VAL A O 1
ATOM 797 N N . VAL A 1 108 ? -12.549 -4.261 2.321 1.00 90.50 108 VAL A N 1
ATOM 798 C CA . VAL A 1 108 ? -12.944 -5.641 2.054 1.00 90.50 108 VAL A CA 1
ATOM 799 C C . VAL A 1 108 ? -14.059 -5.999 3.041 1.00 90.50 108 VAL A C 1
ATOM 801 O O . VAL A 1 108 ? -13.826 -5.915 4.254 1.00 90.50 108 VAL A O 1
ATOM 804 N N . PRO A 1 109 ? -15.260 -6.380 2.567 1.00 84.81 109 PRO A N 1
ATOM 805 C CA . PRO A 1 109 ? -16.367 -6.735 3.447 1.00 84.81 109 PRO A CA 1
ATOM 806 C C . PRO A 1 109 ? -15.962 -7.797 4.469 1.00 84.81 109 PRO A C 1
ATOM 808 O O . PRO A 1 109 ? -15.208 -8.714 4.151 1.00 84.81 109 PRO A O 1
ATOM 811 N N . ASP A 1 110 ? -16.447 -7.642 5.700 1.00 86.06 110 ASP A N 1
ATOM 812 C CA . ASP A 1 110 ? -16.229 -8.576 6.812 1.00 86.06 110 ASP A CA 1
ATOM 813 C C . ASP A 1 110 ? -14.757 -8.796 7.222 1.00 86.06 110 ASP A C 1
ATOM 815 O O . ASP A 1 110 ? -14.461 -9.666 8.038 1.00 86.06 110 ASP A O 1
ATOM 819 N N . SER A 1 111 ? -13.823 -7.973 6.729 1.00 89.25 111 SER A N 1
ATOM 820 C CA . SER A 1 111 ? -12.406 -8.011 7.136 1.00 89.25 111 SER A CA 1
ATOM 821 C C . SER A 1 111 ? -12.135 -7.386 8.511 1.00 89.25 111 SER A C 1
ATOM 823 O O . SER A 1 111 ? -11.027 -7.488 9.041 1.00 89.25 111 SER A O 1
ATOM 825 N N . GLY A 1 112 ? -13.141 -6.716 9.074 1.00 86.81 112 GLY A N 1
ATOM 826 C CA . GLY A 1 112 ? -13.054 -5.996 10.332 1.00 86.81 112 GLY A CA 1
ATOM 827 C C . GLY A 1 112 ? -12.922 -6.910 11.554 1.00 86.81 112 GLY A C 1
ATOM 828 O O . GLY A 1 112 ? -13.712 -7.839 11.718 1.00 86.81 112 GLY A O 1
ATOM 829 N N . THR A 1 113 ? -11.999 -6.606 12.469 1.00 84.94 113 THR A N 1
ATOM 830 C CA . THR A 1 113 ? -11.904 -7.260 13.789 1.00 84.94 113 THR A CA 1
ATOM 831 C C . THR A 1 113 ? -12.116 -6.265 14.934 1.00 84.94 113 THR A C 1
ATOM 833 O O . THR A 1 113 ? -12.024 -5.049 14.750 1.00 84.94 113 THR A O 1
ATOM 836 N N . GLY A 1 114 ? -12.428 -6.767 16.135 1.00 79.94 114 GLY A N 1
ATOM 837 C CA . GLY A 1 114 ? -12.655 -5.926 17.315 1.00 79.94 114 GLY A CA 1
ATOM 838 C C . GLY A 1 114 ? -13.830 -4.959 17.131 1.00 79.94 114 GLY A C 1
ATOM 839 O O . GLY A 1 114 ? -14.911 -5.356 16.693 1.00 79.94 114 GLY A O 1
ATOM 840 N N . GLY A 1 115 ? -13.619 -3.677 17.441 1.00 63.97 115 GLY A N 1
ATOM 841 C CA . GLY A 1 115 ? -14.615 -2.618 17.248 1.00 63.97 115 GLY A CA 1
ATOM 842 C C . GLY A 1 115 ? -14.894 -2.271 15.778 1.00 63.97 115 GLY A C 1
ATOM 843 O O . GLY A 1 115 ? -15.856 -1.551 15.500 1.00 63.97 115 GLY A O 1
ATOM 844 N N . GLY A 1 116 ? -14.089 -2.799 14.849 1.00 59.59 116 GLY A N 1
ATOM 845 C CA . GLY A 1 116 ? -14.229 -2.639 13.400 1.00 59.59 116 GLY A CA 1
ATOM 846 C C . GLY A 1 116 ? -15.124 -3.679 12.714 1.00 59.59 116 GLY A C 1
ATOM 847 O O . GLY A 1 116 ? -15.275 -3.633 11.495 1.00 59.59 116 GLY A O 1
ATOM 848 N N . GLY A 1 117 ? -15.726 -4.620 13.452 1.00 59.72 117 GLY A N 1
ATOM 849 C CA . GLY A 1 117 ? -16.648 -5.602 12.871 1.00 59.72 117 GLY A CA 1
ATOM 850 C C . GLY A 1 117 ? -17.808 -4.932 12.119 1.00 59.72 117 GLY A C 1
ATOM 851 O O . GLY A 1 117 ? -18.504 -4.080 12.673 1.00 59.72 117 GLY A O 1
ATOM 852 N N . GLY A 1 118 ? -18.011 -5.312 10.852 1.00 58.19 118 GLY A N 1
ATOM 853 C CA . GLY A 1 118 ? -19.081 -4.785 9.993 1.00 58.19 118 GLY A CA 1
ATOM 854 C C . GLY A 1 118 ? -18.787 -3.445 9.305 1.00 58.19 118 GLY A C 1
ATOM 855 O O . GLY A 1 118 ? -19.708 -2.826 8.773 1.00 58.19 118 GLY A O 1
ATOM 856 N N . VAL A 1 119 ? -17.536 -2.973 9.309 1.00 61.28 119 VAL A N 1
ATOM 857 C CA . VAL A 1 119 ? -17.128 -1.806 8.513 1.00 61.28 119 VAL A CA 1
ATOM 858 C C . VAL A 1 119 ? -17.032 -2.207 7.036 1.00 61.28 119 VAL A C 1
ATOM 860 O O . VAL A 1 119 ? -16.357 -3.168 6.681 1.00 61.28 119 VAL A O 1
ATOM 863 N N . GLY A 1 120 ? -17.711 -1.4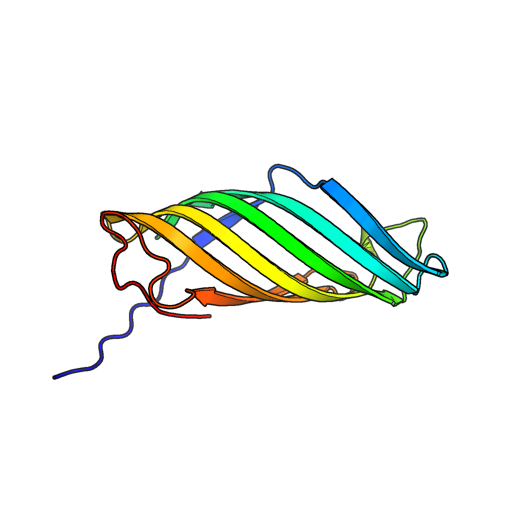50 6.177 1.00 59.47 120 GLY A N 1
ATOM 864 C CA . GLY A 1 120 ? -17.621 -1.520 4.721 1.00 59.47 120 GLY A CA 1
ATOM 865 C C . GLY A 1 120 ? -17.638 -0.105 4.140 1.00 59.47 120 GLY A C 1
ATOM 866 O O . GLY A 1 120 ? -18.121 0.824 4.788 1.00 59.47 120 GLY A O 1
ATOM 867 N N . GLY A 1 121 ? -17.091 0.085 2.942 1.00 57.41 121 GLY A N 1
ATOM 868 C CA . GLY A 1 121 ? -16.993 1.401 2.301 1.00 57.41 121 GLY A CA 1
ATOM 869 C C . GLY A 1 121 ? -15.909 1.444 1.226 1.00 57.41 121 GLY A C 1
ATOM 870 O O . GLY A 1 121 ? -15.183 0.472 1.046 1.00 57.41 121 GLY A O 1
ATOM 871 N N . GLY A 1 122 ? -15.791 2.553 0.500 1.00 55.72 122 GLY A N 1
ATOM 872 C CA . GLY A 1 122 ? -14.730 2.766 -0.487 1.00 55.72 122 GLY A CA 1
ATOM 873 C C . GLY A 1 122 ? -14.645 4.217 -0.949 1.00 55.72 122 GLY A C 1
ATOM 874 O O . GLY A 1 122 ? -15.566 4.990 -0.671 1.00 55.72 122 GLY A O 1
ATOM 875 N N . GLY A 1 123 ? -13.560 4.577 -1.633 1.00 46.53 123 GLY A N 1
ATOM 876 C CA . GLY A 1 123 ? -13.281 5.933 -2.106 1.00 46.53 123 GLY A CA 1
ATOM 877 C C . GLY A 1 123 ? -11.957 6.063 -2.836 1.00 46.53 123 GLY A C 1
ATOM 878 O O . GLY A 1 123 ? -11.288 5.026 -3.033 1.00 46.53 123 GLY A O 1
#

Sequence (123 aa):
MGEYTKHATVTITGKSWEESRVAEADPAHAVARATFTTTYAGDIEGESTCCLLLSYVDGDPDKPETLVGPYVGYEQVTGTLAGREGTFVLEARGEHSGGGARTDVRVVPDSGTGGGGGVGGGG

Secondary structure (DSSP, 8-state):
---------EEEEE---EEEEEEEEETTEEEEEEEEEEEEEESEEEEEEEEEEEE--BS-TTSGGG-EEEEEEEEEEEEEETTEEEEEEEEEEEEEESS-EEEEEEEPTT--EETTTT--EE-